Protein AF-A0A8H5CEM8-F1 (afdb_monomer_lite)

Radius of gyration: 21.43 Å; chains: 1; bounding box: 75×32×57 Å

Secondary structure (DSSP, 8-state):
---------GGGS-HHHHHHHHHHHHHTT-GGGGGS-HHHHHHHHHHHTSEEEE-SHHHHHHHHHHHH-TT-SS-HHHHHHH--EEEE-S-GGGHHHHHHHHHH-TT--EEEE-----TTS-GGG-------TTTT---SEEEE-GGGG-TT------S-STT----GGGGG--EEEE-

Sequence (179 aa):
METDCNTFRFQDFPSDLTRSIFEASAEDLNWGCALVSKMVKSWVEPILYRQIILDKPTTVSLLHRTIVSSVSSKPPHFFASHVKSLGVFFSNDSWEELMEILATCSGISRLEFTMYLDEDLNRDDLRVGRHRAWEHLRPTSLHIPGTLFLPTHRHFHFLPWEGKTLNPIFTRITHFEID

Organism: NCBI:txid980116

Structure (mmCIF, N/CA/C/O backbone):
data_AF-A0A8H5CEM8-F1
#
_entry.id   AF-A0A8H5CEM8-F1
#
loop_
_atom_site.group_PDB
_atom_site.id
_atom_site.type_symbol
_atom_site.label_atom_id
_atom_site.label_alt_id
_atom_site.label_comp_id
_atom_site.label_asym_id
_atom_site.label_entity_id
_atom_site.label_seq_id
_atom_site.pdbx_PDB_ins_code
_atom_site.Cartn_x
_atom_site.Cartn_y
_atom_site.Cartn_z
_atom_site.occupancy
_atom_site.B_iso_or_equiv
_atom_site.auth_seq_id
_atom_site.auth_comp_id
_atom_site.auth_asym_id
_atom_site.auth_atom_id
_atom_site.pdbx_PDB_model_num
ATOM 1 N N . MET A 1 1 ? -48.373 11.498 23.562 1.00 50.75 1 MET A N 1
ATOM 2 C CA . MET A 1 1 ? -47.601 10.280 23.244 1.00 50.75 1 MET A CA 1
ATOM 3 C C . MET A 1 1 ? -46.274 10.750 22.686 1.00 50.75 1 MET A C 1
ATOM 5 O O . MET A 1 1 ? -46.210 11.082 21.512 1.00 50.75 1 MET A O 1
ATOM 9 N N . GLU A 1 2 ? -45.270 10.903 23.547 1.00 52.06 2 GLU A N 1
ATOM 10 C CA . GLU A 1 2 ? -43.888 11.139 23.119 1.00 52.06 2 GLU A CA 1
ATOM 11 C C . GLU A 1 2 ? -43.302 9.794 22.695 1.00 52.06 2 GLU A C 1
ATOM 13 O O . GLU A 1 2 ? -43.247 8.850 23.480 1.00 52.06 2 GLU A O 1
ATOM 18 N N . THR A 1 3 ? -42.949 9.672 21.421 1.00 61.44 3 THR A N 1
ATOM 19 C CA . THR A 1 3 ? -42.122 8.574 20.928 1.00 61.44 3 THR A CA 1
ATOM 20 C C . THR A 1 3 ? -40.683 8.872 21.321 1.00 61.44 3 THR A C 1
ATOM 22 O O . THR A 1 3 ? -40.058 9.736 20.704 1.00 61.44 3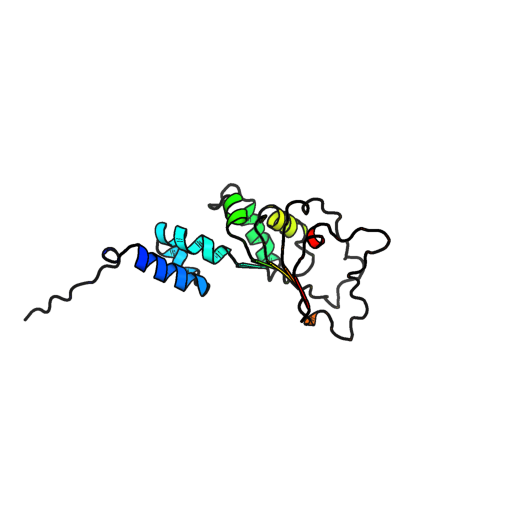 THR A O 1
ATOM 25 N N . ASP A 1 4 ? -40.172 8.169 22.333 1.00 58.69 4 ASP A N 1
ATOM 26 C CA . ASP A 1 4 ? -38.741 8.107 22.632 1.00 58.69 4 ASP A CA 1
ATOM 27 C C . ASP A 1 4 ? -38.017 7.555 21.399 1.00 58.69 4 ASP A C 1
ATOM 29 O O . ASP A 1 4 ? -37.988 6.352 21.129 1.00 58.69 4 ASP A O 1
ATOM 33 N N . CYS A 1 5 ? -37.476 8.465 20.593 1.00 63.28 5 CYS A N 1
ATOM 34 C CA . CYS A 1 5 ? -36.606 8.125 19.484 1.00 63.28 5 CYS A CA 1
ATOM 35 C C . CYS A 1 5 ? -35.277 7.701 20.104 1.00 63.28 5 CYS A C 1
ATOM 37 O O . CYS A 1 5 ? -34.447 8.537 20.456 1.00 63.28 5 CYS A O 1
ATOM 39 N N . ASN A 1 6 ? -35.132 6.399 20.339 1.00 64.56 6 ASN A N 1
ATOM 40 C CA . ASN A 1 6 ? -33.960 5.827 20.977 1.00 64.56 6 ASN A CA 1
ATOM 41 C C . ASN A 1 6 ? -32.747 6.064 20.062 1.00 64.56 6 ASN A C 1
ATOM 43 O O . ASN A 1 6 ? -32.567 5.380 19.052 1.00 64.56 6 ASN A O 1
ATOM 47 N N . THR A 1 7 ? -31.965 7.103 20.358 1.00 76.38 7 THR A N 1
ATOM 48 C CA . THR A 1 7 ? -30.834 7.522 19.531 1.00 76.38 7 THR A CA 1
ATOM 49 C C . THR A 1 7 ? -29.729 6.483 19.649 1.00 76.38 7 THR A C 1
ATOM 51 O O . THR A 1 7 ? -28.943 6.506 20.594 1.00 76.38 7 THR A O 1
ATOM 54 N N . PHE A 1 8 ? -29.675 5.561 18.692 1.00 72.69 8 PHE A N 1
ATOM 55 C CA . PHE A 1 8 ? -28.631 4.545 18.622 1.00 72.69 8 PHE A CA 1
ATOM 56 C C . PHE A 1 8 ? -27.268 5.237 18.491 1.00 72.69 8 PHE A C 1
ATOM 58 O O . PHE A 1 8 ? -27.012 5.925 17.496 1.00 72.69 8 PHE A O 1
ATOM 65 N N . ARG A 1 9 ? -26.395 5.111 19.499 1.00 80.62 9 ARG A N 1
ATOM 66 C CA . ARG A 1 9 ? -25.049 5.686 19.432 1.00 80.62 9 ARG A CA 1
ATOM 67 C C . ARG A 1 9 ? -24.103 4.653 18.856 1.00 80.62 9 ARG A C 1
ATOM 69 O O . ARG A 1 9 ? -24.102 3.493 19.243 1.00 80.62 9 ARG A O 1
ATOM 76 N N . PHE A 1 10 ? -23.215 5.104 17.979 1.00 75.38 10 PHE A N 1
ATOM 77 C CA . PHE A 1 10 ? -22.170 4.250 17.413 1.00 75.38 10 PHE A CA 1
ATOM 78 C C . PHE A 1 10 ? -21.249 3.633 18.485 1.00 75.38 10 PHE A C 1
ATOM 80 O O . PHE A 1 10 ? -20.668 2.578 18.272 1.00 75.38 10 PHE A O 1
ATOM 87 N N . GLN A 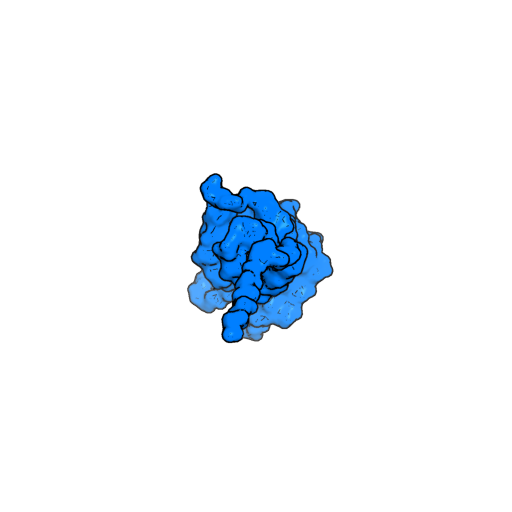1 11 ? -21.139 4.278 19.651 1.00 79.94 11 GLN A N 1
ATOM 88 C CA . GLN A 1 11 ? -20.365 3.788 20.798 1.00 79.94 11 GLN A CA 1
ATOM 89 C C . GLN A 1 11 ? -20.964 2.533 21.445 1.00 79.94 11 GLN A C 1
ATOM 91 O O . GLN A 1 11 ? -20.236 1.804 22.111 1.00 79.94 11 GLN A O 1
ATOM 96 N N . ASP A 1 12 ? -22.254 2.272 21.228 1.00 86.06 12 ASP A N 1
ATOM 97 C CA . ASP A 1 12 ? -22.947 1.100 21.769 1.00 86.06 12 ASP A CA 1
ATOM 98 C C . ASP A 1 12 ? -22.756 -0.136 20.871 1.00 86.06 12 ASP A C 1
ATOM 100 O O . ASP A 1 12 ? -23.217 -1.233 21.191 1.00 86.06 12 ASP A O 1
ATOM 104 N N . PHE A 1 13 ? -22.082 0.028 19.727 1.00 86.19 13 PHE A N 1
ATOM 105 C CA . PHE A 1 13 ? -21.835 -1.054 18.790 1.00 86.19 13 PHE A CA 1
ATOM 106 C C . PHE A 1 13 ? -20.646 -1.910 19.253 1.00 86.19 13 PHE A C 1
ATOM 108 O O . PHE A 1 13 ? -19.597 -1.362 19.606 1.00 86.19 13 PHE A O 1
ATOM 115 N N . PRO A 1 14 ? -20.752 -3.252 19.224 1.00 93.06 14 PRO A N 1
ATOM 116 C CA . PRO A 1 14 ? -19.627 -4.123 19.542 1.00 93.06 14 PRO A CA 1
ATOM 117 C C . PRO A 1 14 ? -18.391 -3.773 18.704 1.00 93.06 14 PRO A C 1
ATOM 119 O O . PRO A 1 14 ? -18.486 -3.551 17.489 1.00 93.06 14 PRO A O 1
ATOM 122 N N . SER A 1 15 ? -17.220 -3.737 19.345 1.00 91.56 15 SER A N 1
ATOM 123 C CA . SER A 1 15 ? -15.959 -3.360 18.692 1.00 91.56 15 SER A CA 1
ATOM 124 C C . SER A 1 15 ? -15.639 -4.246 17.493 1.00 91.56 15 SER A C 1
ATOM 126 O O . SER A 1 15 ? -15.152 -3.747 16.484 1.00 91.56 15 SER A O 1
ATOM 128 N N . ASP A 1 16 ? -15.968 -5.535 17.573 1.00 94.00 16 ASP A N 1
ATOM 129 C CA . ASP A 1 16 ? -15.661 -6.516 16.531 1.00 94.00 16 ASP A CA 1
ATOM 130 C C . ASP A 1 16 ? -16.503 -6.294 15.272 1.00 94.00 16 ASP A C 1
ATOM 132 O O . ASP A 1 16 ? -15.991 -6.363 14.153 1.00 94.00 16 ASP A O 1
ATOM 136 N N . LEU A 1 17 ? -17.783 -5.952 15.445 1.00 94.69 17 LEU A N 1
ATOM 137 C CA . LEU A 1 17 ? -18.662 -5.621 14.325 1.00 94.69 17 LEU A CA 1
ATOM 138 C C . LEU A 1 17 ? -18.270 -4.273 13.715 1.00 94.69 17 LEU A C 1
ATOM 140 O O . LEU A 1 17 ? -18.184 -4.155 12.496 1.00 94.69 17 LEU A O 1
ATOM 144 N N . THR A 1 18 ? -17.962 -3.281 14.557 1.00 93.81 18 THR A N 1
ATOM 145 C CA . THR A 1 18 ? -17.448 -1.977 14.109 1.00 93.81 18 THR A CA 1
ATOM 146 C C . THR A 1 18 ? -16.196 -2.155 13.254 1.00 93.81 18 THR A C 1
ATOM 148 O O . THR A 1 18 ? -16.101 -1.611 12.155 1.00 93.81 18 THR A O 1
ATOM 151 N N . ARG A 1 19 ? -15.242 -2.946 13.753 1.00 95.19 19 ARG A N 1
ATOM 152 C CA . ARG A 1 19 ? -13.998 -3.267 13.062 1.00 95.19 19 ARG A CA 1
ATOM 153 C C . ARG A 1 19 ? -14.264 -3.954 11.729 1.00 95.19 19 ARG A C 1
ATOM 155 O O . ARG A 1 19 ? -13.762 -3.477 10.720 1.00 95.19 19 ARG A O 1
ATOM 162 N N . SER A 1 20 ? -15.100 -4.991 11.717 1.00 95.88 20 SER A N 1
ATOM 163 C CA . SER A 1 20 ? -15.431 -5.747 10.502 1.00 95.88 20 SER A CA 1
ATOM 164 C C . SER A 1 20 ? -16.033 -4.856 9.409 1.00 95.88 20 SER A C 1
ATOM 166 O O . SER A 1 20 ? -15.669 -4.981 8.245 1.00 95.88 20 SER A O 1
ATOM 168 N N . ILE A 1 21 ? -16.907 -3.908 9.774 1.00 94.00 21 ILE A N 1
ATOM 169 C CA . ILE A 1 21 ? -17.504 -2.951 8.825 1.00 94.00 21 ILE A CA 1
ATOM 170 C C . ILE A 1 21 ? -16.434 -2.040 8.210 1.00 94.00 21 ILE A C 1
ATOM 172 O O . ILE A 1 21 ? -16.433 -1.815 6.998 1.00 94.00 21 ILE A O 1
ATOM 176 N N . PHE A 1 22 ? -15.526 -1.502 9.029 1.00 95.94 22 PHE A N 1
ATOM 177 C CA . PHE A 1 22 ? -14.471 -0.617 8.536 1.00 95.94 22 PHE A CA 1
ATOM 178 C C . PHE A 1 22 ? -13.403 -1.354 7.732 1.00 95.94 22 PHE A C 1
ATOM 180 O O . PHE A 1 22 ? -12.924 -0.799 6.749 1.00 95.94 22 PHE A O 1
ATOM 187 N N . GLU A 1 23 ? -13.041 -2.576 8.125 1.00 95.31 23 GLU A N 1
ATOM 188 C CA . GLU A 1 23 ? -12.113 -3.411 7.362 1.00 95.31 23 GLU A CA 1
ATOM 189 C C . GLU A 1 23 ? -12.706 -3.748 5.987 1.00 95.31 23 GLU A C 1
ATOM 191 O O . GLU A 1 23 ? -12.049 -3.483 4.985 1.00 95.31 23 GLU A O 1
ATOM 196 N N . ALA A 1 24 ? -13.974 -4.175 5.921 1.00 93.69 24 ALA A N 1
ATOM 197 C CA . ALA A 1 24 ? -14.670 -4.409 4.652 1.00 93.69 24 ALA A CA 1
ATOM 198 C C . ALA A 1 24 ? -14.748 -3.137 3.786 1.00 93.69 24 ALA A C 1
ATOM 200 O O . ALA A 1 24 ? -14.453 -3.169 2.598 1.00 93.69 24 ALA A O 1
ATOM 201 N N . SER A 1 25 ? -15.057 -1.984 4.389 1.00 93.25 25 SER A N 1
ATOM 202 C CA . SER A 1 25 ? -15.078 -0.701 3.665 1.00 93.25 25 SER A CA 1
ATOM 203 C C . SER A 1 25 ? -13.696 -0.301 3.125 1.00 93.25 25 SER A C 1
ATOM 205 O O . SER A 1 25 ? -13.594 0.372 2.101 1.00 93.25 25 SER A O 1
ATOM 207 N N . ALA A 1 26 ? -12.622 -0.672 3.825 1.00 92.50 26 ALA A N 1
ATOM 208 C CA . ALA A 1 26 ? -11.253 -0.385 3.412 1.00 92.50 26 ALA A CA 1
ATOM 209 C C . ALA A 1 26 ? -10.766 -1.305 2.282 1.00 92.50 26 ALA A C 1
ATOM 211 O O . ALA A 1 26 ? -9.901 -0.885 1.514 1.00 92.50 26 ALA A O 1
ATOM 212 N N . GLU A 1 27 ? -11.315 -2.519 2.154 1.00 89.31 27 GLU A N 1
ATOM 213 C CA . GLU A 1 27 ? -11.047 -3.413 1.015 1.00 89.31 27 GLU A CA 1
ATOM 214 C C . GLU A 1 27 ? -11.533 -2.806 -0.309 1.00 89.31 27 GLU A C 1
ATOM 216 O O . GLU A 1 27 ? -10.838 -2.919 -1.317 1.00 89.31 27 GLU A O 1
ATOM 221 N N . ASP A 1 28 ? -12.625 -2.036 -0.277 1.00 87.38 28 ASP A N 1
ATOM 222 C CA . ASP A 1 28 ? -13.112 -1.223 -1.404 1.00 87.38 28 ASP A CA 1
ATOM 223 C C . ASP A 1 28 ? -12.300 0.079 -1.615 1.00 87.38 28 ASP A C 1
ATOM 225 O O . ASP A 1 28 ? -12.743 1.012 -2.287 1.00 87.38 28 ASP A O 1
ATOM 229 N N . LEU A 1 29 ? -11.100 0.170 -1.024 1.00 78.56 29 LEU A N 1
ATOM 230 C CA . LEU A 1 29 ? -10.170 1.304 -1.110 1.00 78.56 29 LEU A CA 1
ATOM 231 C C . LEU A 1 29 ? -10.751 2.637 -0.604 1.00 78.56 29 LEU A C 1
ATOM 233 O O . LEU A 1 29 ? -10.333 3.719 -1.029 1.00 78.56 29 LEU A O 1
ATOM 237 N N . ASN A 1 30 ? -11.690 2.595 0.346 1.00 84.81 30 ASN A N 1
ATOM 238 C CA . ASN A 1 30 ? -12.234 3.805 0.955 1.00 84.81 30 ASN A CA 1
ATOM 239 C C . ASN A 1 30 ? -11.293 4.379 2.031 1.00 84.81 30 ASN A C 1
ATOM 241 O O . ASN A 1 30 ? -11.409 4.108 3.229 1.00 84.81 30 ASN A O 1
ATOM 245 N N . TRP A 1 31 ? -10.382 5.256 1.606 1.00 87.19 31 TRP A N 1
ATOM 246 C CA . TRP A 1 31 ? -9.441 5.963 2.486 1.00 87.19 31 TRP A CA 1
ATOM 247 C C . TRP A 1 31 ? -10.123 6.814 3.569 1.00 87.19 31 TRP A C 1
ATOM 249 O O . TRP A 1 31 ? -9.516 7.092 4.607 1.00 87.19 31 TRP A O 1
ATOM 259 N N . GLY A 1 32 ? -11.383 7.217 3.360 1.00 91.81 32 GLY A N 1
ATOM 260 C CA . GLY A 1 32 ? -12.140 8.047 4.299 1.00 91.81 32 GLY A CA 1
ATOM 261 C C . GLY A 1 32 ? -12.326 7.388 5.667 1.00 91.81 32 GLY A C 1
ATOM 262 O O . GLY A 1 32 ? -12.340 8.081 6.686 1.00 91.81 32 GLY A O 1
ATOM 263 N N . CYS A 1 33 ? -12.365 6.053 5.721 1.00 91.25 33 CYS A N 1
ATOM 264 C CA . CYS A 1 33 ? -12.479 5.298 6.968 1.00 91.25 33 CYS A CA 1
ATOM 265 C C . CYS A 1 33 ? -11.324 5.598 7.941 1.00 91.25 33 CYS A C 1
ATOM 267 O O . CYS A 1 33 ? -11.537 5.678 9.151 1.00 91.25 33 CYS A O 1
ATOM 269 N N . ALA A 1 34 ? -10.116 5.863 7.432 1.00 93.00 34 ALA A N 1
ATOM 270 C CA . ALA A 1 34 ? -8.946 6.168 8.259 1.00 93.00 34 ALA A CA 1
ATOM 271 C C . ALA A 1 34 ? -9.040 7.521 8.992 1.00 93.00 34 ALA A C 1
ATOM 273 O O . ALA A 1 34 ? -8.257 7.784 9.907 1.00 93.00 34 ALA A O 1
ATOM 274 N N . LEU A 1 35 ? -9.984 8.385 8.602 1.00 95.00 35 LEU A N 1
ATOM 275 C CA . LEU A 1 35 ? -10.176 9.717 9.182 1.00 95.00 35 LEU A CA 1
ATOM 276 C C . LEU A 1 35 ? -11.195 9.737 10.330 1.00 95.00 35 LEU A C 1
ATOM 278 O O . LEU A 1 35 ? -11.273 10.731 11.047 1.00 95.00 35 LEU A O 1
ATOM 282 N N . VAL A 1 36 ? -11.950 8.651 10.536 1.00 93.50 36 VAL A N 1
ATOM 283 C CA . VAL A 1 36 ? -13.044 8.597 11.522 1.00 93.50 36 VAL A CA 1
ATOM 284 C C . VAL A 1 36 ? -12.526 8.685 12.959 1.00 93.50 36 VAL A C 1
ATOM 286 O O . VAL A 1 36 ? -13.037 9.452 13.770 1.00 93.50 36 VAL A O 1
ATOM 289 N N . SER A 1 37 ? -11.515 7.884 13.304 1.00 94.06 37 SER A N 1
ATOM 290 C CA . SER A 1 37 ? -10.879 7.899 14.627 1.00 94.06 37 SER A CA 1
ATOM 291 C C . SER A 1 37 ? -9.501 7.236 14.587 1.00 94.06 37 SER A C 1
ATOM 293 O O . SER A 1 37 ? -9.199 6.471 13.673 1.00 94.06 37 SER A O 1
ATOM 295 N N . LYS A 1 38 ? -8.668 7.461 15.615 1.00 9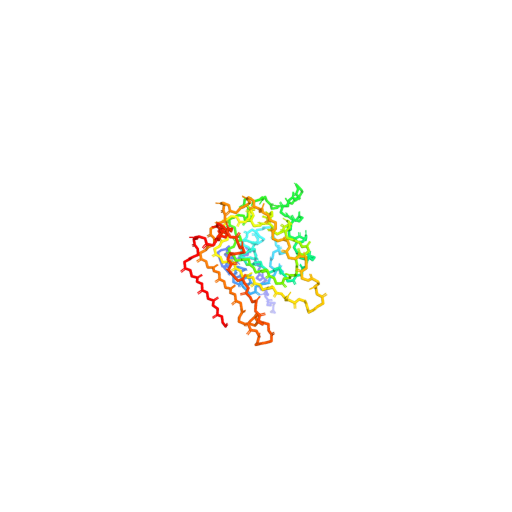3.69 38 LYS A N 1
ATOM 296 C CA . LYS A 1 38 ? -7.353 6.797 15.741 1.00 93.69 38 LYS A CA 1
ATOM 297 C C . LYS A 1 38 ? -7.464 5.269 15.822 1.00 93.69 38 LYS A C 1
ATOM 299 O O . LYS A 1 38 ? -6.596 4.571 15.310 1.00 93.69 38 LYS A O 1
ATOM 304 N N . MET A 1 39 ? -8.525 4.766 16.454 1.00 94.19 39 MET A N 1
ATOM 305 C CA . MET A 1 39 ? -8.770 3.330 16.583 1.00 94.19 39 MET A CA 1
ATOM 306 C C . MET A 1 39 ? -9.111 2.719 15.223 1.00 94.19 39 MET A C 1
ATOM 308 O O . MET A 1 39 ? -8.443 1.784 14.794 1.00 94.19 39 MET A O 1
ATOM 312 N N . VAL A 1 40 ? -10.063 3.317 14.500 1.00 94.88 40 VAL A N 1
ATOM 313 C CA . VAL A 1 40 ? -10.439 2.868 13.149 1.00 94.88 40 VAL A CA 1
ATOM 314 C C . VAL A 1 40 ? -9.245 2.943 12.205 1.00 94.88 40 VAL A C 1
ATOM 316 O O . VAL A 1 40 ? -8.967 1.982 11.497 1.00 94.88 40 VAL A O 1
ATOM 319 N N . LYS A 1 41 ? -8.475 4.037 12.265 1.00 95.06 41 LYS A N 1
ATOM 320 C CA . LYS A 1 41 ? -7.229 4.202 11.512 1.00 95.06 41 LYS A CA 1
ATOM 321 C C . LYS A 1 41 ? -6.278 3.014 11.702 1.00 95.06 41 LYS A C 1
ATOM 323 O O . LYS A 1 41 ? -5.760 2.501 10.719 1.00 95.06 41 LYS A O 1
ATOM 328 N N . SER A 1 42 ? -6.099 2.541 12.937 1.00 94.75 42 SER A N 1
ATOM 329 C CA . SER A 1 42 ? -5.219 1.400 13.233 1.00 94.75 42 SER A CA 1
ATOM 330 C C . SER A 1 42 ? -5.699 0.069 12.639 1.00 94.75 42 SER A C 1
ATOM 332 O O . SER A 1 42 ? -4.877 -0.809 12.392 1.00 94.75 42 SER A O 1
ATOM 334 N N . TRP A 1 43 ? -7.003 -0.073 12.383 1.00 95.50 43 TRP A N 1
ATOM 335 C CA . TRP A 1 43 ? -7.584 -1.258 11.748 1.00 95.50 43 TRP A CA 1
ATOM 336 C C . TRP A 1 43 ? -7.462 -1.205 10.225 1.00 95.50 43 TRP A C 1
ATOM 338 O O . TRP A 1 43 ? -7.084 -2.192 9.602 1.00 95.50 43 TRP A O 1
ATOM 348 N N . VAL A 1 44 ? -7.739 -0.043 9.625 1.00 96.75 44 VAL A N 1
ATOM 349 C CA . VAL A 1 44 ? -7.838 0.084 8.163 1.00 96.75 44 VAL A CA 1
ATOM 350 C C . VAL A 1 44 ? -6.512 0.384 7.472 1.00 96.75 44 VAL A C 1
ATOM 352 O O . VAL A 1 44 ? -6.331 -0.017 6.329 1.00 96.75 44 VAL A O 1
ATOM 355 N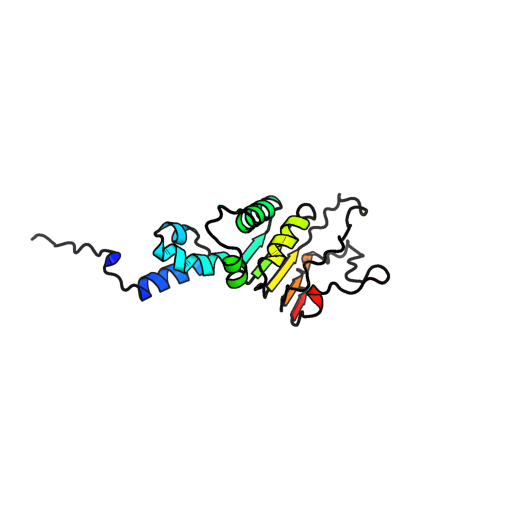 N . GLU A 1 45 ? -5.558 1.060 8.122 1.00 94.75 45 GLU A N 1
ATOM 356 C CA . GLU A 1 45 ? -4.268 1.379 7.489 1.00 94.75 45 GLU A CA 1
ATOM 357 C C . GLU A 1 45 ? -3.513 0.140 6.971 1.00 94.75 45 GLU A C 1
ATOM 359 O O . GLU A 1 45 ? -3.04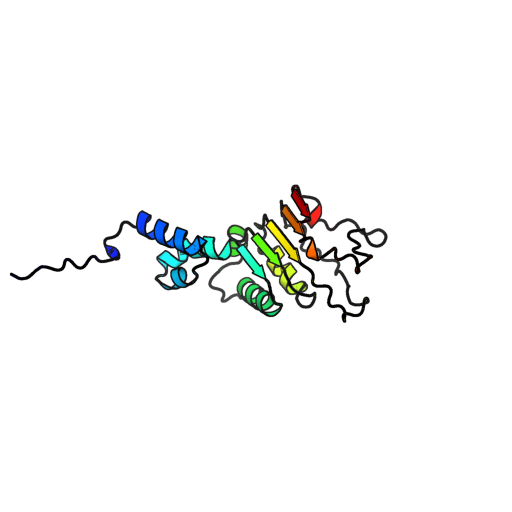5 0.188 5.834 1.00 94.75 45 GLU A O 1
ATOM 364 N N . PRO A 1 46 ? -3.417 -0.980 7.713 1.00 95.75 46 PRO A N 1
ATOM 365 C CA . PRO A 1 46 ? -2.872 -2.234 7.190 1.00 95.75 46 PRO A CA 1
ATOM 366 C C . PRO A 1 46 ? -3.479 -2.693 5.856 1.00 95.75 46 PRO A C 1
ATOM 368 O O . PRO A 1 46 ? -2.760 -3.212 5.005 1.00 95.75 46 PRO A O 1
ATOM 371 N N . ILE A 1 47 ? -4.789 -2.497 5.677 1.00 95.31 47 ILE A N 1
ATOM 372 C CA . ILE A 1 47 ? -5.542 -2.912 4.486 1.00 95.31 47 ILE A CA 1
ATOM 373 C C . ILE A 1 47 ? -5.291 -1.926 3.347 1.00 95.31 47 ILE A C 1
ATOM 375 O O . ILE A 1 47 ? -4.926 -2.332 2.248 1.00 95.31 47 ILE A O 1
ATOM 379 N N . LEU A 1 48 ? -5.387 -0.628 3.633 1.00 93.62 48 LEU A N 1
ATOM 380 C CA . LEU A 1 48 ? -5.189 0.438 2.651 1.00 93.62 48 LEU A CA 1
ATOM 381 C C . LEU A 1 48 ? -3.767 0.452 2.065 1.00 93.62 48 LEU A C 1
ATOM 383 O O . LEU A 1 48 ? -3.584 0.737 0.888 1.00 93.62 48 LEU A O 1
ATOM 387 N N . TYR A 1 49 ? -2.749 0.122 2.866 1.00 94.94 49 TYR A N 1
ATOM 388 C CA . TYR A 1 49 ? -1.358 0.034 2.401 1.00 94.94 49 TYR A CA 1
ATOM 389 C C . TYR A 1 49 ? -0.995 -1.335 1.809 1.00 94.94 49 TYR A C 1
ATOM 391 O O . TYR A 1 49 ? 0.140 -1.522 1.367 1.00 94.94 49 TYR A O 1
ATOM 399 N N . ARG A 1 50 ? -1.923 -2.301 1.785 1.00 94.62 50 ARG A N 1
ATOM 400 C CA . ARG A 1 50 ? -1.652 -3.658 1.293 1.00 94.62 50 ARG A CA 1
ATOM 401 C C . ARG A 1 50 ? -1.260 -3.676 -0.179 1.00 94.62 50 ARG A C 1
ATOM 403 O O . ARG A 1 50 ? -0.378 -4.449 -0.563 1.00 94.62 50 ARG A O 1
ATOM 410 N N . GLN A 1 51 ? -1.906 -2.828 -0.972 1.00 91.75 51 GLN A N 1
ATOM 411 C CA . GLN A 1 51 ? -1.653 -2.657 -2.392 1.00 91.75 51 GLN A CA 1
ATOM 412 C C . GLN A 1 51 ? -1.360 -1.190 -2.684 1.00 91.75 51 GLN A C 1
ATOM 414 O O . GLN A 1 51 ? -2.163 -0.313 -2.383 1.00 91.75 51 GLN A O 1
ATOM 419 N N . ILE A 1 52 ? -0.201 -0.935 -3.279 1.00 92.94 52 ILE A N 1
ATOM 420 C CA . ILE A 1 52 ? 0.226 0.399 -3.685 1.00 92.94 52 ILE A CA 1
ATOM 421 C C . ILE A 1 52 ? 0.399 0.399 -5.196 1.00 92.94 52 ILE A C 1
ATOM 423 O O . ILE A 1 52 ? 1.076 -0.466 -5.747 1.00 92.94 52 ILE A O 1
ATOM 427 N N . ILE A 1 53 ? -0.194 1.390 -5.854 1.00 90.31 53 ILE A N 1
ATOM 428 C CA . ILE A 1 53 ? -0.032 1.634 -7.284 1.00 90.31 53 ILE A CA 1
ATOM 429 C C . ILE A 1 53 ? 0.714 2.957 -7.439 1.00 90.31 53 ILE A C 1
ATOM 431 O O . ILE A 1 53 ? 0.266 3.992 -6.947 1.00 90.31 53 ILE A O 1
ATOM 435 N N . LEU A 1 54 ? 1.866 2.898 -8.095 1.00 91.06 54 LEU A N 1
ATOM 436 C CA . LEU A 1 54 ? 2.685 4.037 -8.475 1.00 91.06 54 LEU A CA 1
ATOM 437 C C . LEU A 1 54 ? 2.459 4.279 -9.965 1.00 91.06 54 LEU A C 1
ATOM 439 O O . LEU A 1 54 ? 3.058 3.609 -10.802 1.00 91.06 54 LEU A O 1
ATOM 443 N N . ASP A 1 55 ? 1.547 5.189 -10.293 1.00 86.19 55 ASP A N 1
ATOM 444 C CA . ASP A 1 55 ? 1.137 5.499 -11.669 1.00 86.19 55 ASP A CA 1
ATOM 445 C C . ASP A 1 55 ? 1.862 6.719 -12.254 1.00 86.19 55 ASP A C 1
ATOM 447 O O . ASP A 1 55 ? 1.851 6.939 -13.463 1.00 86.19 55 ASP A O 1
ATOM 451 N N . LYS A 1 56 ? 2.487 7.535 -11.399 1.00 86.81 56 LYS A N 1
ATOM 452 C CA . LYS A 1 56 ? 3.155 8.790 -11.776 1.00 86.81 56 LYS A CA 1
ATOM 453 C C . LYS A 1 56 ? 4.460 8.965 -11.004 1.00 86.81 56 LYS A C 1
ATOM 455 O O . LYS A 1 56 ? 4.480 8.637 -9.813 1.00 86.81 56 LYS A O 1
ATOM 460 N N . PRO A 1 57 ? 5.484 9.625 -11.576 1.00 86.44 57 PRO A N 1
ATOM 461 C CA . PRO A 1 57 ? 6.711 9.963 -10.845 1.00 86.44 57 PRO A CA 1
ATOM 462 C C . PRO A 1 57 ? 6.424 10.709 -9.531 1.00 86.44 57 PRO A C 1
ATOM 464 O O . PRO A 1 57 ? 6.967 10.391 -8.478 1.00 86.44 57 PRO A O 1
ATOM 467 N N . THR A 1 58 ? 5.436 11.612 -9.535 1.00 90.19 58 THR A N 1
ATOM 468 C CA . THR A 1 58 ? 5.016 12.336 -8.325 1.00 90.19 58 THR A CA 1
ATOM 469 C C . THR A 1 58 ? 4.532 11.415 -7.204 1.00 90.19 58 THR A C 1
ATOM 471 O O . THR A 1 58 ? 4.763 11.708 -6.034 1.00 90.19 58 THR A O 1
ATOM 474 N N . THR A 1 59 ? 3.855 10.304 -7.523 1.00 91.56 59 THR A N 1
ATOM 475 C CA . THR A 1 59 ? 3.390 9.346 -6.500 1.00 91.56 59 THR A CA 1
ATOM 476 C C . THR A 1 59 ? 4.546 8.584 -5.864 1.00 91.56 59 THR A C 1
ATOM 478 O O . THR A 1 59 ? 4.507 8.307 -4.665 1.00 91.56 59 THR A O 1
ATOM 481 N N . VAL A 1 60 ? 5.606 8.333 -6.631 1.00 92.19 60 VAL A N 1
ATOM 482 C CA . VAL A 1 60 ? 6.832 7.678 -6.166 1.00 92.19 60 VAL A CA 1
ATOM 483 C C . VAL A 1 60 ? 7.544 8.583 -5.186 1.00 92.19 60 VAL A C 1
ATOM 485 O O . VAL A 1 60 ? 7.756 8.177 -4.048 1.00 92.19 60 VAL A O 1
ATOM 488 N N . SER A 1 61 ? 7.809 9.835 -5.566 1.00 92.19 61 SER A N 1
ATOM 489 C CA . SER A 1 61 ? 8.462 10.797 -4.676 1.00 92.19 61 SER A CA 1
ATOM 490 C C . SER A 1 61 ? 7.633 11.059 -3.410 1.00 92.19 61 SER A C 1
ATOM 492 O O . SER A 1 61 ? 8.188 11.201 -2.321 1.00 92.19 61 SER A O 1
ATOM 494 N N . LEU A 1 62 ? 6.294 11.075 -3.496 1.00 92.62 62 LEU A N 1
ATOM 495 C CA . LEU A 1 62 ? 5.423 11.214 -2.319 1.00 92.62 62 LEU A CA 1
ATOM 496 C C . LEU A 1 62 ? 5.504 10.004 -1.378 1.00 92.62 62 LEU A C 1
ATOM 498 O O . LEU A 1 62 ? 5.588 10.181 -0.156 1.00 92.62 62 LEU A O 1
ATOM 502 N N . LEU A 1 63 ? 5.480 8.784 -1.920 1.00 93.50 63 LEU A N 1
ATOM 503 C CA . LEU A 1 63 ? 5.619 7.570 -1.121 1.00 93.50 63 LEU A CA 1
ATOM 504 C C . LEU A 1 63 ? 7.018 7.472 -0.514 1.00 93.50 63 LEU A C 1
ATOM 506 O O . LEU A 1 63 ? 7.142 7.252 0.688 1.00 93.50 63 LEU A O 1
ATOM 510 N N . HIS A 1 64 ? 8.052 7.698 -1.320 1.00 94.50 64 HIS A N 1
ATOM 511 C CA . HIS A 1 64 ? 9.448 7.731 -0.898 1.00 94.50 64 HIS A CA 1
ATOM 512 C C . HIS A 1 64 ? 9.651 8.712 0.256 1.00 94.50 64 HIS A C 1
ATOM 514 O O . HIS A 1 64 ? 10.101 8.313 1.330 1.00 94.50 64 HIS A O 1
ATOM 520 N N . ARG A 1 65 ? 9.167 9.954 0.113 1.00 93.81 65 ARG A N 1
ATOM 521 C CA . ARG A 1 65 ? 9.177 10.943 1.199 1.00 93.81 65 ARG A CA 1
ATOM 522 C C . ARG A 1 65 ? 8.467 10.422 2.444 1.00 93.81 65 ARG A C 1
ATOM 524 O O . ARG A 1 65 ? 8.942 10.643 3.550 1.00 93.81 65 ARG A O 1
ATOM 531 N N . THR A 1 66 ? 7.333 9.744 2.290 1.00 92.75 66 THR A N 1
ATOM 532 C CA . THR A 1 66 ? 6.570 9.190 3.422 1.00 92.75 66 THR A CA 1
ATOM 533 C C . THR A 1 66 ? 7.319 8.062 4.138 1.00 92.75 66 THR A C 1
ATOM 535 O O . THR A 1 66 ? 7.176 7.918 5.353 1.00 92.75 66 THR A O 1
ATOM 538 N N . ILE A 1 67 ? 8.121 7.285 3.411 1.00 92.88 67 ILE A N 1
ATOM 539 C CA . ILE A 1 67 ? 8.927 6.184 3.948 1.00 92.88 67 ILE A CA 1
ATOM 540 C C . ILE A 1 67 ? 10.198 6.701 4.635 1.00 92.88 67 ILE A C 1
ATOM 542 O O . ILE A 1 67 ? 10.517 6.264 5.739 1.00 92.88 67 ILE A O 1
ATOM 546 N N . VAL A 1 68 ? 10.914 7.630 3.998 1.00 89.81 68 VAL A N 1
ATOM 547 C CA . VAL A 1 68 ? 12.225 8.117 4.461 1.00 89.81 68 VAL A CA 1
ATOM 548 C C . VAL A 1 68 ? 12.098 9.221 5.515 1.00 89.81 68 VAL A C 1
ATOM 550 O O . VAL A 1 68 ? 13.003 9.425 6.324 1.00 89.81 68 VAL A O 1
ATOM 553 N N . SER A 1 69 ? 10.978 9.948 5.546 1.00 90.06 69 SER A N 1
ATOM 554 C CA . SER A 1 69 ? 10.799 11.059 6.480 1.00 90.06 69 SER A CA 1
ATOM 555 C C . SER A 1 69 ? 10.819 10.599 7.940 1.00 90.06 69 SER A C 1
ATOM 557 O O . SER A 1 69 ? 9.969 9.829 8.385 1.00 90.06 69 SER A O 1
ATOM 559 N N . SER A 1 70 ? 11.732 11.176 8.724 1.00 82.31 70 SER A N 1
ATOM 560 C CA . SER A 1 70 ? 11.839 10.956 10.172 1.00 82.31 70 SER A CA 1
ATOM 561 C C . SER A 1 70 ? 10.629 11.457 10.967 1.00 82.31 70 SER A C 1
ATOM 563 O O . SER A 1 70 ? 10.428 11.035 12.102 1.00 82.31 70 SER A O 1
ATOM 565 N N . VAL A 1 71 ? 9.810 12.336 10.376 1.00 86.25 71 VAL A N 1
ATOM 566 C CA . VAL A 1 71 ? 8.555 12.826 10.971 1.00 86.25 71 VAL A CA 1
ATOM 567 C C . VAL A 1 71 ? 7.332 12.029 10.510 1.00 86.25 71 VAL A C 1
ATOM 569 O O . VAL A 1 71 ? 6.202 12.370 10.864 1.00 86.25 71 VAL A O 1
ATOM 572 N N . SER A 1 72 ? 7.527 10.973 9.715 1.00 86.56 72 SER A N 1
ATOM 573 C CA . SER A 1 72 ? 6.435 10.105 9.294 1.00 86.56 72 SER A CA 1
ATOM 574 C C . SER A 1 72 ? 5.794 9.427 10.500 1.00 86.56 72 SER A C 1
ATOM 576 O O . SER A 1 72 ? 6.462 8.838 11.347 1.00 86.56 72 SER A O 1
ATOM 578 N N . SER A 1 73 ? 4.462 9.449 10.549 1.00 87.19 73 SER A N 1
ATOM 579 C CA . SER A 1 73 ? 3.700 8.694 11.554 1.00 87.19 73 SER A CA 1
ATOM 580 C C . SER A 1 73 ? 3.867 7.173 11.429 1.00 87.19 73 SER A C 1
ATOM 582 O O . SER A 1 73 ? 3.440 6.444 12.321 1.00 87.19 73 SER A O 1
ATOM 584 N N . LYS A 1 74 ? 4.444 6.695 10.316 1.00 91.50 74 LYS A N 1
ATOM 585 C CA . LYS A 1 74 ? 4.597 5.276 10.001 1.00 91.50 74 LYS A CA 1
ATOM 586 C C . LYS A 1 74 ? 6.081 4.916 9.948 1.00 91.50 74 LYS A C 1
ATOM 588 O O . LYS A 1 74 ? 6.786 5.425 9.080 1.00 91.50 74 LYS A O 1
ATOM 593 N N . PRO A 1 75 ? 6.564 4.042 10.840 1.00 91.81 75 PRO A N 1
ATOM 594 C CA . PRO A 1 75 ? 7.951 3.603 10.811 1.00 91.81 75 PRO A CA 1
ATOM 595 C C . PRO A 1 75 ? 8.215 2.678 9.606 1.00 91.81 75 PRO A C 1
ATOM 597 O O . PRO A 1 75 ? 7.295 1.996 9.155 1.00 91.81 75 PRO A O 1
ATOM 600 N N . PRO A 1 76 ? 9.465 2.549 9.128 1.00 91.25 76 PRO A N 1
ATOM 601 C CA . PRO A 1 76 ? 9.815 1.677 7.997 1.00 91.25 76 PRO A CA 1
ATOM 602 C C . PRO A 1 76 ? 9.294 0.232 8.112 1.00 91.25 76 PRO A C 1
ATOM 604 O O . PRO A 1 76 ? 8.805 -0.341 7.139 1.00 91.25 76 PRO A O 1
ATOM 607 N N . HIS A 1 77 ? 9.304 -0.345 9.321 1.00 93.44 77 HIS A N 1
ATOM 608 C CA . HIS A 1 77 ? 8.806 -1.707 9.557 1.00 93.44 77 HIS A CA 1
ATOM 609 C C . HIS A 1 77 ? 7.298 -1.867 9.295 1.00 93.44 77 HIS A C 1
ATOM 611 O O . HIS A 1 77 ? 6.841 -2.978 9.015 1.00 93.44 77 HIS A O 1
ATOM 617 N N . PHE A 1 78 ? 6.521 -0.779 9.375 1.00 95.19 78 PHE A N 1
ATOM 618 C CA . PHE A 1 78 ? 5.106 -0.790 9.020 1.00 95.19 78 PHE A CA 1
ATOM 619 C C . PHE A 1 78 ? 4.946 -1.135 7.540 1.00 95.19 78 PHE A C 1
ATOM 621 O O . PHE A 1 78 ? 4.187 -2.043 7.208 1.00 95.19 78 PHE A O 1
ATOM 628 N N . PHE A 1 79 ? 5.700 -0.469 6.662 1.00 95.25 79 PHE A N 1
ATOM 629 C CA . PHE A 1 79 ? 5.647 -0.713 5.222 1.00 95.25 79 PHE A CA 1
ATOM 630 C C . PHE A 1 79 ? 6.152 -2.112 4.874 1.00 95.25 79 PHE A C 1
ATOM 632 O O . PHE A 1 79 ? 5.477 -2.836 4.147 1.00 95.25 79 PHE A O 1
ATOM 639 N N . ALA A 1 80 ? 7.261 -2.539 5.487 1.00 93.81 80 ALA A N 1
ATOM 640 C CA . ALA A 1 80 ? 7.786 -3.897 5.340 1.00 93.81 80 ALA A CA 1
ATOM 641 C C . ALA A 1 80 ? 6.739 -4.980 5.663 1.00 93.81 80 ALA A C 1
ATOM 643 O O . ALA A 1 80 ? 6.678 -6.014 5.001 1.00 93.81 80 ALA A O 1
ATOM 644 N N . SER A 1 81 ? 5.901 -4.746 6.676 1.00 95.62 81 SER A N 1
ATOM 645 C CA . SER A 1 81 ? 4.923 -5.732 7.146 1.00 95.62 81 SER A CA 1
ATOM 646 C C . SER A 1 81 ? 3.624 -5.712 6.344 1.00 95.62 81 SER A C 1
ATOM 648 O O . SER A 1 81 ? 3.049 -6.776 6.110 1.00 95.62 81 SER A O 1
ATOM 650 N N . HIS A 1 82 ? 3.170 -4.537 5.904 1.00 95.94 82 HIS A N 1
ATOM 651 C CA . HIS A 1 82 ? 1.827 -4.366 5.345 1.00 95.94 82 HIS A CA 1
ATOM 652 C C . HIS A 1 82 ? 1.793 -4.266 3.822 1.00 95.94 82 HIS A C 1
ATOM 654 O O . HIS A 1 82 ? 0.839 -4.758 3.233 1.00 95.94 82 HIS A O 1
ATOM 660 N N . VAL A 1 83 ? 2.826 -3.727 3.166 1.00 95.75 83 VAL A N 1
ATOM 661 C CA . VAL A 1 83 ? 2.856 -3.633 1.698 1.00 95.75 83 VAL A CA 1
ATOM 662 C C . VAL A 1 83 ? 3.118 -5.019 1.112 1.00 95.75 83 VAL A C 1
ATOM 664 O O . VAL A 1 83 ? 4.192 -5.588 1.306 1.00 95.75 83 VAL A O 1
ATOM 667 N N . LYS A 1 84 ? 2.121 -5.583 0.417 1.00 93.75 84 LYS A N 1
ATOM 668 C CA . LYS A 1 84 ? 2.184 -6.924 -0.195 1.00 93.75 84 LYS A CA 1
ATOM 669 C C . LYS A 1 84 ? 2.203 -6.883 -1.713 1.00 93.75 84 LYS A C 1
ATOM 671 O O . LYS A 1 84 ? 2.833 -7.744 -2.325 1.00 93.75 84 LYS A O 1
ATOM 676 N N . SER A 1 85 ? 1.535 -5.896 -2.296 1.00 91.25 85 SER A N 1
ATOM 677 C CA . SER A 1 85 ? 1.474 -5.691 -3.737 1.00 91.25 85 SER A CA 1
ATOM 678 C C . SER A 1 85 ? 1.968 -4.295 -4.084 1.00 91.25 85 SER A C 1
ATOM 680 O O . SER A 1 85 ? 1.479 -3.316 -3.518 1.00 91.25 85 SER A O 1
ATOM 682 N N . LEU A 1 86 ? 2.918 -4.204 -5.009 1.00 92.25 86 LEU A N 1
ATOM 683 C CA . LEU A 1 86 ? 3.392 -2.937 -5.554 1.00 92.25 86 LEU A CA 1
ATOM 684 C C . LEU A 1 86 ? 3.269 -2.971 -7.077 1.00 92.25 86 LEU A C 1
ATOM 686 O O . LEU A 1 86 ? 3.853 -3.841 -7.716 1.00 92.25 86 LEU A O 1
ATOM 690 N N . GLY A 1 87 ? 2.515 -2.034 -7.640 1.00 89.38 87 GLY A N 1
ATOM 691 C CA . GLY A 1 87 ? 2.429 -1.815 -9.080 1.00 89.38 87 GLY A CA 1
ATOM 692 C C . GLY A 1 87 ? 3.161 -0.539 -9.478 1.00 89.38 87 GLY A C 1
ATOM 693 O O . GLY A 1 87 ? 3.028 0.479 -8.803 1.00 89.38 87 GLY A O 1
ATOM 694 N N . VAL A 1 88 ? 3.942 -0.594 -10.551 1.00 87.31 88 VAL A N 1
ATOM 695 C CA . VAL A 1 88 ? 4.789 0.497 -11.048 1.00 87.31 88 VAL A CA 1
ATOM 696 C C . VAL A 1 88 ? 4.470 0.712 -12.527 1.00 87.31 88 VAL A C 1
ATOM 698 O O . VAL A 1 88 ? 4.730 -0.167 -13.345 1.00 87.31 88 VAL A O 1
ATOM 701 N N . PHE A 1 89 ? 3.908 1.871 -12.869 1.00 82.38 89 PHE A N 1
ATOM 702 C CA . PHE A 1 89 ? 3.371 2.180 -14.201 1.00 82.38 89 PHE A CA 1
ATOM 703 C C . PHE A 1 89 ? 3.898 3.519 -14.753 1.00 82.38 89 PHE A C 1
ATOM 705 O O . PHE A 1 89 ? 3.143 4.276 -15.351 1.00 82.38 89 PHE A O 1
ATOM 712 N N . PHE A 1 90 ? 5.164 3.874 -14.526 1.00 75.56 90 PHE A N 1
ATOM 713 C CA . PHE A 1 90 ? 5.728 5.161 -14.968 1.00 75.56 90 PHE A CA 1
ATOM 714 C C . PHE A 1 90 ? 7.152 5.010 -15.541 1.00 75.56 90 PHE A C 1
ATOM 716 O O . PHE A 1 90 ? 7.751 3.937 -15.458 1.00 75.56 90 PHE A O 1
ATOM 723 N N . SER A 1 91 ? 7.666 6.080 -16.162 1.00 66.81 91 SER A N 1
ATOM 724 C CA . SER A 1 91 ? 8.975 6.146 -16.836 1.00 66.81 91 SER A CA 1
ATOM 725 C C . SER A 1 91 ? 10.167 6.307 -15.871 1.00 66.81 91 SER A C 1
ATOM 727 O O . SER A 1 91 ? 10.011 6.498 -14.670 1.00 66.81 91 SER A O 1
ATOM 729 N N . ASN A 1 92 ? 11.392 6.201 -16.392 1.00 66.81 92 ASN A N 1
ATOM 730 C CA . ASN A 1 92 ? 12.628 5.951 -15.630 1.00 66.81 92 ASN A CA 1
ATOM 731 C C . ASN A 1 92 ? 13.065 7.026 -14.606 1.00 66.81 92 ASN A C 1
ATOM 733 O O . ASN A 1 92 ? 14.011 6.776 -13.857 1.00 66.81 92 ASN A O 1
ATOM 737 N N . ASP A 1 93 ? 12.407 8.183 -14.530 1.00 72.88 93 ASP A N 1
ATOM 738 C CA . ASP A 1 93 ? 12.918 9.363 -13.810 1.00 72.88 93 ASP A CA 1
ATOM 739 C C . ASP A 1 93 ? 13.002 9.201 -12.280 1.00 72.88 93 ASP A C 1
ATOM 741 O O . ASP A 1 93 ? 13.712 9.958 -11.622 1.00 72.88 93 ASP A O 1
ATOM 745 N N . SER A 1 94 ? 12.336 8.191 -11.708 1.00 80.50 94 SER A N 1
ATOM 746 C CA . SER A 1 94 ? 12.273 7.955 -10.253 1.00 80.50 94 SER A CA 1
ATOM 747 C C . SER A 1 94 ? 12.808 6.585 -9.821 1.00 80.50 94 SER A C 1
ATOM 749 O O . SER A 1 94 ? 12.342 5.990 -8.843 1.00 80.50 94 SER A O 1
ATOM 751 N N . TRP A 1 95 ? 13.779 6.036 -10.558 1.00 81.69 95 TRP A N 1
ATOM 752 C CA . TRP A 1 95 ? 14.292 4.692 -10.276 1.00 81.69 95 TRP A CA 1
ATOM 753 C C . TRP A 1 95 ? 14.998 4.588 -8.917 1.00 81.69 95 TRP A C 1
ATOM 755 O O . TRP A 1 95 ? 14.797 3.607 -8.204 1.00 81.69 95 TRP A O 1
ATOM 765 N N . GLU A 1 96 ? 15.787 5.590 -8.520 1.00 84.69 96 GLU A N 1
ATOM 766 C CA . GLU A 1 96 ? 16.499 5.584 -7.230 1.00 84.69 96 GLU A CA 1
ATOM 767 C C . GLU A 1 96 ? 15.525 5.568 -6.042 1.00 84.69 96 GLU A C 1
ATOM 769 O O . GLU A 1 96 ? 15.639 4.727 -5.149 1.00 84.69 96 GLU A O 1
ATOM 774 N N . GLU A 1 97 ? 14.506 6.427 -6.082 1.00 90.12 97 GLU A N 1
ATOM 775 C CA . GLU A 1 97 ? 13.455 6.509 -5.064 1.00 90.12 97 GLU A CA 1
ATOM 776 C C . GLU A 1 97 ? 12.663 5.197 -4.987 1.00 90.12 97 GLU A C 1
ATOM 778 O O . GLU A 1 97 ? 12.379 4.685 -3.900 1.00 90.12 97 GLU A O 1
ATOM 783 N N . LEU A 1 98 ? 12.360 4.601 -6.145 1.00 88.88 98 LEU A N 1
ATOM 784 C CA . LEU A 1 98 ? 11.711 3.298 -6.227 1.00 88.88 98 LEU A CA 1
ATOM 785 C C . LEU A 1 98 ? 12.558 2.190 -5.589 1.00 88.88 98 LEU A C 1
ATOM 787 O O . LEU A 1 98 ? 12.011 1.328 -4.898 1.00 88.88 98 LEU A O 1
ATOM 791 N N . MET A 1 99 ? 13.879 2.202 -5.783 1.00 86.19 99 MET A N 1
ATOM 792 C CA . MET A 1 99 ? 14.759 1.208 -5.162 1.00 86.19 99 MET A CA 1
ATOM 793 C C . MET A 1 99 ? 14.735 1.301 -3.634 1.00 86.19 99 MET A C 1
ATOM 795 O O . MET A 1 99 ? 14.719 0.268 -2.965 1.00 86.19 99 MET A O 1
ATOM 799 N N . GLU A 1 100 ? 14.693 2.506 -3.068 1.00 90.12 100 GLU A N 1
ATOM 800 C CA . GLU A 1 100 ? 14.597 2.694 -1.616 1.00 90.12 100 GLU A CA 1
ATOM 801 C C . GLU A 1 100 ? 13.226 2.284 -1.056 1.00 90.12 100 GLU A C 1
ATOM 803 O O . GLU A 1 100 ? 13.149 1.660 0.011 1.00 90.12 100 GLU A O 1
ATOM 808 N N . ILE A 1 101 ? 12.145 2.559 -1.799 1.00 92.12 101 ILE A N 1
ATOM 809 C CA . ILE A 1 101 ? 10.799 2.056 -1.483 1.00 92.12 101 ILE A CA 1
ATOM 810 C C . ILE A 1 101 ? 10.823 0.528 -1.428 1.00 92.12 101 ILE A C 1
ATOM 812 O O . ILE A 1 101 ? 10.403 -0.064 -0.434 1.00 92.12 101 ILE A O 1
ATOM 816 N N . LEU A 1 102 ? 11.348 -0.117 -2.470 1.00 90.69 102 LEU A N 1
ATOM 817 C CA . LEU A 1 102 ? 11.440 -1.570 -2.564 1.00 90.69 102 LEU A CA 1
ATOM 818 C C . LEU A 1 102 ? 12.294 -2.166 -1.434 1.00 90.69 102 LEU A C 1
ATOM 820 O O . LEU A 1 102 ? 11.878 -3.132 -0.798 1.00 90.69 102 LEU A O 1
ATOM 824 N N . ALA A 1 103 ? 13.451 -1.571 -1.135 1.00 88.56 103 ALA A N 1
ATOM 825 C CA . ALA A 1 103 ? 14.317 -2.021 -0.046 1.00 88.56 103 ALA A CA 1
ATOM 826 C C . ALA A 1 103 ? 13.619 -1.956 1.324 1.00 88.56 103 ALA A C 1
ATOM 828 O O . ALA A 1 103 ? 13.816 -2.836 2.165 1.00 88.56 103 ALA A O 1
ATOM 829 N N . THR A 1 104 ? 12.775 -0.944 1.541 1.00 92.38 104 THR A N 1
ATOM 830 C CA . THR A 1 104 ? 12.003 -0.804 2.781 1.00 92.38 104 THR A CA 1
ATOM 831 C C . THR A 1 104 ? 10.815 -1.767 2.830 1.00 92.38 104 THR A C 1
ATOM 833 O O . THR A 1 104 ? 10.534 -2.370 3.867 1.00 92.38 104 THR A O 1
ATOM 836 N N . CYS A 1 105 ? 10.128 -1.958 1.707 1.00 92.88 105 CYS A N 1
ATOM 837 C CA . CYS A 1 105 ? 8.962 -2.827 1.567 1.00 92.88 105 CYS A CA 1
ATOM 838 C C . CYS A 1 105 ? 9.360 -4.298 1.335 1.00 92.88 105 CYS A C 1
ATOM 840 O O . CYS A 1 105 ? 8.931 -4.939 0.379 1.00 92.88 105 CYS A O 1
ATOM 842 N N . SER A 1 106 ? 10.164 -4.872 2.232 1.00 90.38 106 SER A N 1
ATOM 843 C CA . SER A 1 106 ? 10.704 -6.235 2.075 1.00 90.38 106 SER A CA 1
ATOM 844 C C . SER A 1 106 ? 9.653 -7.359 2.082 1.00 90.38 106 SER A C 1
ATOM 846 O O . SER A 1 106 ? 9.946 -8.476 1.655 1.00 90.38 106 SER A O 1
ATOM 848 N N . GLY A 1 107 ? 8.426 -7.085 2.538 1.00 89.50 107 GLY A N 1
ATOM 849 C CA . GLY A 1 107 ? 7.309 -8.032 2.553 1.00 89.50 107 GLY A CA 1
ATOM 850 C C . GLY A 1 107 ? 6.473 -8.098 1.272 1.00 89.50 107 GLY A C 1
ATOM 851 O O . GLY A 1 107 ? 5.434 -8.765 1.299 1.00 89.50 107 GLY A O 1
ATOM 852 N N . ILE A 1 108 ? 6.893 -7.430 0.190 1.00 92.06 108 ILE A N 1
ATOM 853 C CA . ILE A 1 108 ? 6.231 -7.495 -1.120 1.00 92.06 108 ILE A CA 1
ATOM 854 C C . ILE A 1 108 ? 6.269 -8.933 -1.654 1.00 92.06 108 ILE A C 1
ATOM 856 O O . ILE A 1 108 ? 7.336 -9.525 -1.814 1.00 92.06 108 ILE A O 1
ATOM 860 N N . SER A 1 109 ? 5.094 -9.477 -1.973 1.00 90.00 109 SER A N 1
ATOM 861 C CA . SER A 1 109 ? 4.923 -10.792 -2.602 1.00 90.00 109 SER A CA 1
ATOM 862 C C . SER A 1 109 ? 4.508 -10.698 -4.071 1.00 90.00 109 SER A C 1
ATOM 864 O O . SER A 1 109 ? 4.814 -11.609 -4.847 1.00 90.00 109 SER A O 1
ATOM 866 N N . ARG A 1 110 ? 3.846 -9.601 -4.460 1.00 84.19 110 ARG A N 1
ATOM 867 C CA . ARG A 1 110 ? 3.428 -9.313 -5.834 1.00 84.19 110 ARG A CA 1
ATOM 868 C C . ARG A 1 110 ? 4.034 -7.997 -6.306 1.00 84.19 110 ARG A C 1
ATOM 870 O O . ARG A 1 110 ? 3.877 -6.969 -5.651 1.00 84.19 110 ARG A O 1
ATOM 877 N N . LEU A 1 111 ? 4.711 -8.047 -7.444 1.00 86.19 111 LEU A N 1
ATOM 878 C CA . LEU A 1 111 ? 5.312 -6.884 -8.074 1.00 86.19 111 LEU A CA 1
ATOM 879 C C . LEU A 1 111 ? 4.852 -6.828 -9.530 1.00 86.19 111 LEU A C 1
ATOM 881 O O . LEU A 1 111 ? 4.995 -7.808 -10.259 1.00 86.19 111 LEU A O 1
ATOM 885 N N . GLU A 1 112 ? 4.274 -5.700 -9.924 1.00 83.31 112 GLU A N 1
ATOM 886 C CA . GLU A 1 112 ? 3.750 -5.467 -11.271 1.00 83.31 112 GLU A CA 1
ATOM 887 C C . GLU A 1 112 ? 4.509 -4.286 -11.876 1.00 83.31 112 GLU A C 1
ATOM 889 O O . GLU A 1 112 ? 4.635 -3.235 -11.245 1.00 83.31 112 GLU A O 1
ATOM 894 N N . PHE A 1 113 ? 5.038 -4.461 -13.085 1.00 80.25 113 PHE A N 1
ATOM 895 C CA . PHE A 1 113 ? 5.758 -3.411 -13.801 1.00 80.25 113 PHE A CA 1
ATOM 896 C C . PHE A 1 113 ? 5.159 -3.224 -15.186 1.00 80.25 113 PHE A C 1
ATOM 898 O O . PHE A 1 113 ? 5.074 -4.168 -15.967 1.00 80.25 113 PHE A O 1
ATOM 905 N N . THR A 1 114 ? 4.821 -1.982 -15.510 1.00 69.38 114 THR A N 1
ATOM 906 C CA . THR A 1 114 ? 4.474 -1.563 -16.866 1.00 69.38 114 THR A CA 1
ATOM 907 C C . THR A 1 114 ? 5.382 -0.413 -17.254 1.00 69.38 114 THR A C 1
ATOM 909 O O . THR A 1 114 ? 5.341 0.654 -16.644 1.00 69.38 114 THR A O 1
ATOM 912 N N . MET A 1 115 ? 6.217 -0.634 -18.264 1.00 65.31 115 MET A N 1
ATOM 913 C CA . MET A 1 115 ? 7.089 0.402 -18.808 1.00 65.31 115 MET A CA 1
ATOM 914 C C . MET A 1 115 ? 6.445 0.967 -20.067 1.00 65.31 115 MET A C 1
ATOM 916 O O . MET A 1 115 ? 6.381 0.285 -21.084 1.00 65.31 115 MET A O 1
ATOM 920 N N . TYR A 1 116 ? 5.988 2.214 -20.028 1.00 61.09 116 TYR A N 1
ATOM 921 C CA . TYR A 1 116 ? 5.640 2.900 -21.266 1.00 61.09 116 TYR A CA 1
ATOM 922 C C . TYR A 1 116 ? 6.942 3.201 -22.012 1.00 61.09 116 TYR A C 1
ATOM 924 O O . TYR A 1 116 ? 7.787 3.949 -21.518 1.00 61.09 116 TYR A O 1
ATOM 932 N N . LEU A 1 117 ? 7.133 2.566 -23.171 1.00 54.88 117 LEU A N 1
ATOM 933 C CA . LEU A 1 117 ? 8.133 3.011 -24.132 1.00 54.88 117 LEU A CA 1
ATOM 934 C C . LEU A 1 117 ? 7.609 4.327 -24.695 1.00 54.88 117 LEU A C 1
ATOM 936 O O . LEU A 1 117 ? 6.719 4.326 -25.539 1.00 54.88 117 LEU A O 1
ATOM 940 N N . ASP A 1 118 ? 8.102 5.440 -24.168 1.00 53.03 118 ASP A N 1
ATOM 941 C CA . ASP A 1 118 ? 7.889 6.729 -24.807 1.00 53.03 118 ASP A CA 1
ATOM 942 C C . ASP A 1 118 ? 8.558 6.667 -26.189 1.00 53.03 118 ASP A C 1
ATOM 944 O O . ASP A 1 118 ? 9.752 6.358 -26.286 1.00 53.03 118 ASP A O 1
ATOM 948 N N . GLU A 1 119 ? 7.791 6.873 -27.262 1.00 54.94 119 GLU A N 1
ATOM 949 C CA . GLU A 1 119 ? 8.308 6.783 -28.636 1.00 54.94 119 GLU A CA 1
ATOM 950 C C . GLU A 1 119 ? 9.379 7.857 -28.914 1.00 54.94 119 GLU A C 1
ATOM 952 O O . GLU A 1 119 ? 10.194 7.684 -29.822 1.00 54.94 119 GLU A O 1
ATOM 957 N N . ASP A 1 120 ? 9.437 8.901 -28.078 1.00 52.34 120 ASP A N 1
ATOM 958 C CA . ASP A 1 120 ? 10.370 10.024 -28.185 1.00 52.34 120 ASP A CA 1
ATOM 959 C C . ASP A 1 120 ? 11.641 9.887 -27.317 1.00 52.34 120 ASP A C 1
ATOM 961 O O . ASP A 1 120 ? 12.544 10.728 -27.403 1.00 52.34 120 ASP A O 1
ATOM 965 N N . LEU A 1 121 ? 11.774 8.835 -26.493 1.00 49.16 121 LEU A N 1
ATOM 966 C CA . LEU A 1 121 ? 12.965 8.662 -25.653 1.00 49.16 121 LEU A CA 1
ATOM 967 C C . LEU A 1 121 ? 14.145 8.087 -26.450 1.00 49.16 121 LEU A C 1
ATOM 969 O O . LEU A 1 121 ? 14.145 6.953 -26.936 1.00 49.16 121 LEU A O 1
ATOM 973 N N . ASN A 1 122 ? 15.198 8.900 -26.540 1.00 45.06 122 ASN A N 1
ATOM 974 C CA . ASN A 1 122 ? 16.487 8.558 -27.120 1.00 45.06 122 ASN A CA 1
ATOM 975 C C . ASN A 1 122 ? 17.034 7.262 -26.481 1.00 45.06 122 ASN A C 1
ATOM 977 O O . ASN A 1 122 ? 17.154 7.159 -25.260 1.00 45.06 122 ASN A O 1
ATOM 981 N N . ARG A 1 123 ? 17.380 6.265 -27.311 1.00 48.81 123 ARG A N 1
ATOM 982 C CA . ARG A 1 123 ? 17.774 4.898 -26.894 1.00 48.81 123 ARG A CA 1
ATOM 983 C C . ARG A 1 123 ? 18.954 4.832 -25.911 1.00 48.81 123 ARG A C 1
ATOM 985 O O . ARG A 1 123 ? 19.185 3.776 -25.325 1.00 48.81 123 ARG A O 1
ATOM 992 N N . ASP A 1 124 ? 19.683 5.928 -25.731 1.00 46.69 124 ASP A N 1
ATOM 993 C CA . ASP A 1 124 ? 20.876 6.006 -24.888 1.00 46.69 124 ASP A CA 1
ATOM 994 C C . ASP A 1 124 ? 20.583 6.155 -23.380 1.00 46.69 124 ASP A C 1
ATOM 996 O O . ASP A 1 124 ? 21.473 5.891 -22.567 1.00 46.69 124 ASP A O 1
ATOM 1000 N N . ASP A 1 125 ? 19.348 6.492 -22.982 1.00 43.56 125 ASP A N 1
ATOM 1001 C CA . ASP A 1 125 ? 18.997 6.732 -21.568 1.00 43.56 125 ASP A CA 1
ATOM 1002 C C . ASP A 1 125 ? 18.547 5.484 -20.789 1.00 43.56 125 ASP A C 1
ATOM 1004 O O . ASP A 1 125 ? 18.301 5.549 -19.583 1.00 43.56 125 ASP A O 1
ATOM 1008 N N . LEU A 1 126 ? 18.534 4.296 -21.409 1.00 43.47 126 LEU A N 1
ATOM 1009 C CA . LEU A 1 126 ? 18.290 3.029 -20.703 1.00 43.47 126 LEU A CA 1
ATOM 1010 C C . LEU A 1 126 ? 19.535 2.548 -19.930 1.00 43.47 126 LEU A C 1
ATOM 1012 O O . LEU A 1 126 ? 20.020 1.421 -20.062 1.00 43.47 126 LEU A O 1
ATOM 1016 N N . ARG A 1 127 ? 20.086 3.410 -19.074 1.00 39.75 127 ARG A N 1
ATOM 1017 C CA . ARG A 1 127 ? 21.129 3.028 -18.123 1.00 39.75 127 ARG A CA 1
ATOM 1018 C C . ARG A 1 127 ? 20.491 2.314 -16.941 1.00 39.75 127 ARG A C 1
ATOM 1020 O O . ARG A 1 127 ? 20.226 2.909 -15.904 1.00 39.75 127 ARG A O 1
ATOM 1027 N N . VAL A 1 128 ? 20.306 1.001 -17.076 1.00 42.25 128 VAL A N 1
ATOM 1028 C CA . VAL A 1 128 ? 20.015 0.124 -15.934 1.00 42.25 128 VAL A CA 1
ATOM 1029 C C . VAL A 1 128 ? 21.202 0.198 -14.971 1.00 42.25 128 VAL A C 1
ATOM 1031 O O . VAL A 1 128 ? 22.249 -0.431 -15.173 1.00 42.25 128 VAL A O 1
ATOM 1034 N N . GLY A 1 129 ? 21.054 1.033 -13.943 1.00 35.97 129 GLY A N 1
ATOM 1035 C CA . GLY A 1 129 ? 22.013 1.182 -12.865 1.00 35.97 129 GLY A CA 1
ATOM 1036 C C . GLY A 1 129 ? 22.260 -0.160 -12.179 1.00 35.97 129 GLY A C 1
ATOM 1037 O O . GLY A 1 129 ? 21.359 -0.972 -11.962 1.00 35.97 129 GLY A O 1
ATOM 1038 N N . ARG A 1 130 ? 23.527 -0.432 -11.869 1.00 38.69 130 ARG A N 1
ATOM 1039 C CA . ARG A 1 130 ? 23.958 -1.640 -11.158 1.00 38.69 130 ARG A CA 1
ATOM 1040 C C . ARG A 1 130 ? 23.584 -1.473 -9.677 1.00 38.69 130 ARG A C 1
ATOM 1042 O O . ARG A 1 130 ? 24.394 -0.975 -8.901 1.00 38.69 130 ARG A O 1
ATOM 1049 N N . HIS A 1 131 ? 22.366 -1.838 -9.280 1.00 40.75 131 HIS A N 1
ATOM 1050 C CA . HIS A 1 131 ? 21.882 -1.595 -7.915 1.00 40.75 131 HIS A CA 1
ATOM 1051 C C . HIS A 1 131 ? 21.973 -2.845 -7.023 1.00 40.75 131 HIS A C 1
ATOM 1053 O O . HIS A 1 131 ? 21.460 -3.910 -7.347 1.00 40.75 131 HIS A O 1
ATOM 1059 N N . ARG A 1 132 ? 22.650 -2.693 -5.872 1.00 39.34 132 ARG A N 1
ATOM 1060 C CA . ARG A 1 132 ? 22.856 -3.716 -4.821 1.00 39.34 132 ARG A CA 1
ATOM 1061 C C . ARG A 1 132 ? 21.644 -3.920 -3.893 1.00 39.34 132 ARG A C 1
ATOM 1063 O O . ARG A 1 132 ? 21.680 -4.800 -3.045 1.00 39.34 132 ARG A O 1
ATOM 1070 N N . ALA A 1 133 ? 20.572 -3.138 -4.036 1.00 42.47 133 ALA A N 1
ATOM 1071 C CA . ALA A 1 133 ? 19.432 -3.093 -3.102 1.00 42.47 133 ALA A CA 1
ATOM 1072 C C . ALA A 1 133 ? 18.500 -4.328 -3.144 1.00 42.47 133 ALA A C 1
ATOM 1074 O O . ALA A 1 133 ? 17.454 -4.365 -2.503 1.00 42.47 133 ALA A O 1
ATOM 1075 N N . TRP A 1 134 ? 18.850 -5.337 -3.935 1.00 48.66 134 TRP A N 1
ATOM 1076 C CA . TRP A 1 134 ? 17.934 -6.365 -4.423 1.00 48.66 134 TRP A CA 1
ATOM 1077 C C . TRP A 1 134 ? 17.980 -7.682 -3.656 1.00 48.66 134 TRP A C 1
ATOM 1079 O O . TRP A 1 134 ? 17.088 -8.510 -3.804 1.00 48.66 134 TRP A O 1
ATOM 1089 N N . GLU A 1 135 ? 18.979 -7.867 -2.797 1.00 47.97 135 GLU A N 1
ATOM 1090 C CA . GLU A 1 135 ? 19.174 -9.115 -2.049 1.00 47.97 135 GLU A CA 1
ATOM 1091 C C . GLU A 1 135 ? 18.067 -9.382 -1.011 1.00 47.97 135 GLU A C 1
ATOM 1093 O O . GLU A 1 135 ? 17.888 -10.515 -0.558 1.00 47.97 135 GLU A O 1
ATOM 1098 N N . HIS A 1 136 ? 17.302 -8.353 -0.637 1.00 52.59 136 HIS A N 1
ATOM 1099 C CA . HIS A 1 136 ? 16.259 -8.443 0.388 1.00 52.59 136 HIS A CA 1
ATOM 1100 C C . HIS A 1 136 ? 14.845 -8.615 -0.175 1.00 52.59 136 HIS A C 1
ATOM 1102 O O . HIS A 1 136 ? 13.940 -8.985 0.573 1.00 52.59 136 HIS A O 1
ATOM 1108 N N . LEU A 1 137 ? 14.653 -8.386 -1.475 1.00 56.41 137 LEU A N 1
ATOM 1109 C CA . LEU A 1 137 ? 13.358 -8.543 -2.126 1.00 56.41 137 LEU A CA 1
ATOM 1110 C C . LEU A 1 137 ? 13.063 -10.026 -2.356 1.00 56.41 137 LEU A C 1
ATOM 1112 O O . LEU A 1 137 ? 13.907 -10.781 -2.839 1.00 56.41 137 LEU A O 1
ATOM 1116 N N . ARG A 1 138 ? 11.848 -10.454 -2.003 1.00 65.19 138 ARG A N 1
ATOM 1117 C CA . ARG A 1 138 ? 11.377 -11.833 -2.209 1.00 65.19 138 ARG A CA 1
ATOM 1118 C C . ARG A 1 138 ? 10.015 -11.882 -2.916 1.00 65.19 138 ARG A C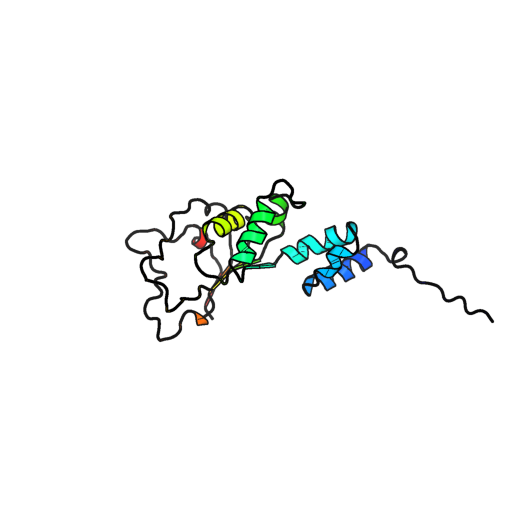 1
ATOM 1120 O O . ARG A 1 138 ? 9.115 -12.551 -2.405 1.00 65.19 138 ARG A O 1
ATOM 1127 N N . PRO A 1 139 ? 9.836 -11.200 -4.065 1.00 67.69 139 PRO A N 1
ATOM 1128 C CA . PRO A 1 139 ? 8.594 -11.313 -4.811 1.00 67.69 139 PRO A CA 1
ATOM 1129 C C . PRO A 1 139 ? 8.427 -12.759 -5.281 1.00 67.69 139 PRO A C 1
ATOM 1131 O O . PRO A 1 139 ? 9.346 -13.368 -5.827 1.00 67.69 139 PRO A O 1
ATOM 1134 N N . THR A 1 140 ? 7.247 -13.319 -5.042 1.00 68.69 140 THR A N 1
ATOM 1135 C CA . THR A 1 140 ? 6.893 -14.671 -5.494 1.00 68.69 140 THR A CA 1
ATOM 1136 C C . THR A 1 140 ? 6.225 -14.652 -6.866 1.00 68.69 140 THR A C 1
ATOM 1138 O O . THR A 1 140 ? 6.238 -15.663 -7.563 1.00 68.69 140 THR A O 1
ATOM 1141 N N . SER A 1 141 ? 5.668 -13.501 -7.256 1.00 68.31 141 SER A N 1
ATOM 1142 C CA . SER A 1 141 ? 4.946 -13.301 -8.511 1.00 68.31 141 SER A CA 1
ATOM 1143 C C . SER A 1 141 ? 5.434 -12.044 -9.226 1.00 68.31 141 SER A C 1
ATOM 1145 O O . SER A 1 141 ? 5.575 -10.997 -8.586 1.00 68.31 141 SER A O 1
ATOM 1147 N N . LEU A 1 142 ? 5.632 -12.150 -10.539 1.00 74.31 142 LEU A N 1
ATOM 1148 C CA . LEU A 1 142 ? 5.875 -11.029 -11.446 1.00 74.31 142 LEU A CA 1
ATOM 1149 C C . LEU A 1 142 ? 4.851 -11.086 -12.579 1.00 74.31 142 LEU A C 1
ATOM 1151 O O . LEU A 1 142 ? 4.755 -12.105 -13.263 1.00 74.31 142 LEU A O 1
ATOM 1155 N N . HIS A 1 143 ? 4.113 -9.996 -12.763 1.00 69.62 143 HIS A N 1
ATOM 1156 C CA . HIS A 1 143 ? 3.173 -9.832 -13.872 1.00 69.62 143 HIS A CA 1
ATOM 1157 C C . HIS A 1 143 ? 3.677 -8.731 -14.803 1.00 69.62 143 HIS A C 1
ATOM 1159 O O . HIS A 1 143 ? 4.129 -7.675 -14.342 1.00 69.62 143 HIS A O 1
ATOM 1165 N N . ILE A 1 144 ? 3.655 -9.025 -16.101 1.00 66.88 144 ILE A N 1
ATOM 1166 C CA . ILE A 1 144 ? 4.072 -8.120 -17.170 1.00 66.88 144 ILE A CA 1
ATOM 1167 C C . ILE A 1 144 ? 2.907 -8.026 -18.161 1.00 66.88 144 ILE A C 1
ATOM 1169 O O . ILE A 1 144 ? 2.662 -8.994 -18.882 1.00 66.88 144 ILE A O 1
ATOM 1173 N N . PRO A 1 145 ? 2.187 -6.893 -18.231 1.00 57.41 145 PRO A N 1
ATOM 1174 C CA . PRO A 1 145 ? 1.056 -6.763 -19.142 1.00 57.41 145 PRO A CA 1
ATOM 1175 C C . PRO A 1 145 ? 1.463 -6.911 -20.614 1.00 57.41 145 PRO A C 1
ATOM 1177 O O . PRO A 1 145 ? 2.422 -6.287 -21.077 1.00 57.41 145 PRO A O 1
ATOM 1180 N N . GLY A 1 146 ? 0.676 -7.679 -21.369 1.00 51.53 146 GLY A N 1
ATOM 1181 C CA . GLY A 1 146 ? 0.864 -7.951 -22.799 1.00 51.53 146 GLY A CA 1
ATOM 1182 C C . GLY A 1 146 ? 0.904 -6.761 -23.729 1.00 51.53 146 GLY A C 1
ATOM 1183 O O . GLY A 1 146 ? 1.439 -6.836 -24.834 1.00 51.53 146 GLY A O 1
ATOM 1184 N N . THR A 1 147 ? 0.366 -5.632 -23.277 1.00 52.31 147 THR A N 1
ATOM 1185 C CA . THR A 1 147 ? 0.364 -4.368 -24.018 1.00 52.31 147 THR A CA 1
ATOM 1186 C C . THR A 1 147 ? 1.772 -3.850 -24.303 1.00 52.31 147 THR A C 1
ATOM 1188 O O . THR A 1 147 ? 1.946 -3.025 -25.197 1.00 52.31 147 THR A O 1
ATOM 1191 N N . LEU A 1 148 ? 2.785 -4.379 -23.611 1.00 50.34 148 LEU A N 1
ATOM 1192 C CA . LEU A 1 148 ? 4.191 -4.139 -23.913 1.00 50.34 148 LEU A CA 1
ATOM 1193 C C . LEU A 1 148 ? 4.635 -4.814 -25.224 1.00 50.34 148 LEU A C 1
ATOM 1195 O O . LEU A 1 148 ? 5.543 -4.322 -25.878 1.00 50.34 148 LEU A O 1
ATOM 1199 N N . PHE A 1 149 ? 3.974 -5.879 -25.685 1.00 48.53 149 PHE A N 1
ATOM 1200 C CA . PHE A 1 149 ? 4.356 -6.642 -26.881 1.00 48.53 149 PHE A CA 1
ATOM 1201 C C . PHE A 1 149 ? 3.592 -6.230 -28.152 1.00 48.53 149 PHE A C 1
ATOM 1203 O O . PHE A 1 149 ? 3.201 -7.079 -28.959 1.00 48.53 149 PHE A O 1
ATOM 1210 N N . LEU A 1 150 ? 3.383 -4.929 -28.381 1.00 42.38 150 LEU A N 1
ATOM 1211 C CA . LEU A 1 150 ? 2.830 -4.468 -29.658 1.00 42.38 150 LEU A CA 1
ATOM 1212 C C . LEU A 1 150 ? 3.771 -4.842 -30.835 1.00 42.38 150 LEU A C 1
ATOM 1214 O O . LEU A 1 150 ? 4.988 -4.663 -30.727 1.00 42.38 150 LEU A O 1
ATOM 1218 N N . PRO A 1 151 ? 3.246 -5.323 -31.987 1.00 41.56 151 PRO A N 1
ATOM 1219 C CA . PRO A 1 151 ? 4.050 -5.904 -33.076 1.00 41.56 151 PRO A CA 1
ATOM 1220 C C . PRO A 1 151 ? 5.054 -4.948 -33.745 1.00 41.56 151 PRO A C 1
ATOM 1222 O O . PRO A 1 151 ? 5.928 -5.390 -34.498 1.00 41.56 151 PRO A O 1
ATOM 1225 N N . THR A 1 152 ? 4.931 -3.643 -33.506 1.00 44.16 152 THR A N 1
ATOM 1226 C CA . THR A 1 152 ? 5.837 -2.601 -34.006 1.00 44.16 152 THR A CA 1
ATOM 1227 C C . THR A 1 152 ? 7.118 -2.476 -33.176 1.00 44.16 152 THR A C 1
ATOM 1229 O O . THR A 1 152 ? 8.146 -2.072 -33.718 1.00 44.16 152 THR A O 1
ATOM 1232 N N . HIS A 1 153 ? 7.119 -2.920 -31.915 1.00 40.66 153 HIS A N 1
ATOM 1233 C CA . HIS A 1 153 ? 8.289 -2.902 -31.034 1.00 40.66 153 HIS A CA 1
ATOM 1234 C C . HIS A 1 153 ? 9.019 -4.246 -31.071 1.00 40.66 153 HIS A C 1
ATOM 1236 O O . HIS A 1 153 ? 9.017 -5.040 -30.131 1.00 40.66 153 HIS A O 1
ATOM 1242 N N . ARG A 1 154 ? 9.691 -4.514 -32.193 1.00 38.06 154 ARG A N 1
ATOM 1243 C CA . ARG A 1 154 ? 10.719 -5.561 -32.228 1.00 38.06 154 ARG A CA 1
ATOM 1244 C C . ARG A 1 154 ? 11.867 -5.086 -31.337 1.00 38.06 154 ARG A C 1
ATOM 1246 O O . ARG A 1 154 ? 12.343 -3.976 -31.544 1.00 38.06 154 ARG A O 1
ATOM 1253 N N . HIS A 1 155 ? 12.310 -5.933 -30.409 1.00 39.03 155 HIS A N 1
ATOM 1254 C CA . HIS A 1 155 ? 13.406 -5.733 -29.441 1.00 39.03 155 HIS A CA 1
ATOM 1255 C C . HIS A 1 155 ? 13.000 -5.364 -28.001 1.00 39.03 155 HIS A C 1
ATOM 1257 O O . HIS A 1 155 ? 13.610 -4.500 -27.379 1.00 39.03 155 HIS A O 1
ATOM 1263 N N . PHE A 1 156 ? 12.074 -6.120 -27.401 1.00 37.44 156 PHE A N 1
ATOM 1264 C CA . PHE A 1 156 ? 12.114 -6.338 -25.949 1.00 37.44 156 PHE A CA 1
ATOM 1265 C C . PHE A 1 156 ? 13.260 -7.298 -25.615 1.00 37.44 156 PHE A C 1
ATOM 1267 O O . PHE A 1 156 ? 13.128 -8.517 -25.721 1.00 37.44 156 PHE A O 1
ATOM 1274 N N . HIS A 1 157 ? 14.413 -6.758 -25.224 1.00 39.50 157 HIS A N 1
ATOM 1275 C CA . HIS A 1 157 ? 15.481 -7.569 -24.649 1.00 39.50 157 HIS A CA 1
ATOM 1276 C C . HIS A 1 157 ? 15.242 -7.733 -23.139 1.00 39.50 157 HIS A C 1
ATOM 1278 O O . HIS A 1 157 ? 15.811 -7.013 -22.330 1.00 39.50 157 HIS A O 1
ATOM 1284 N N . PHE A 1 158 ? 14.474 -8.762 -22.760 1.00 39.88 158 PHE A N 1
ATOM 1285 C CA . PHE A 1 158 ? 14.647 -9.441 -21.458 1.00 39.88 158 PHE A CA 1
ATOM 1286 C C . PHE A 1 158 ? 15.917 -10.311 -21.431 1.00 39.88 158 PHE A C 1
ATOM 1288 O O . PHE A 1 158 ? 16.156 -11.067 -20.490 1.00 39.88 158 PHE A O 1
ATOM 1295 N N . LEU A 1 159 ? 16.730 -10.244 -22.488 1.00 34.16 159 LEU A N 1
ATOM 1296 C CA . LEU A 1 159 ? 17.973 -10.979 -22.578 1.00 34.16 159 LEU A CA 1
ATOM 1297 C C . LEU A 1 159 ? 19.084 -10.230 -21.840 1.00 34.16 159 LEU A C 1
ATOM 1299 O O . LEU A 1 159 ? 19.159 -9.002 -21.926 1.00 34.16 159 LEU A O 1
ATOM 1303 N N . PRO A 1 160 ? 19.970 -10.965 -21.150 1.00 33.47 160 PRO A N 1
ATOM 1304 C CA . PRO A 1 160 ? 21.151 -10.388 -20.541 1.00 33.47 160 PRO A CA 1
ATOM 1305 C C . PRO A 1 160 ? 21.951 -9.675 -21.630 1.00 33.47 160 PRO A C 1
ATOM 1307 O O . PRO A 1 160 ? 22.488 -10.312 -22.536 1.00 33.47 160 PRO A O 1
ATOM 1310 N N . TRP A 1 161 ? 22.008 -8.346 -21.559 1.00 37.09 161 TRP A N 1
ATOM 1311 C CA . TRP A 1 161 ? 22.929 -7.568 -22.374 1.00 37.09 161 TRP A CA 1
ATOM 1312 C C . TRP A 1 161 ? 24.342 -8.045 -22.024 1.00 37.09 161 TRP A C 1
ATOM 1314 O O . TRP A 1 161 ? 24.786 -7.865 -20.889 1.00 37.09 161 TRP A O 1
ATOM 1324 N N . GLU A 1 162 ? 24.980 -8.728 -22.976 1.00 35.56 162 GLU A N 1
ATOM 1325 C CA . GLU A 1 162 ? 26.379 -9.173 -22.998 1.00 35.56 162 GLU A CA 1
ATOM 1326 C C . GLU A 1 162 ? 26.984 -9.461 -21.609 1.00 35.56 162 GLU A C 1
ATOM 1328 O O . GLU A 1 162 ? 27.661 -8.634 -20.998 1.00 35.56 162 GLU A O 1
ATOM 1333 N N . GLY A 1 163 ? 26.732 -10.666 -21.089 1.00 38.44 163 GLY A N 1
ATOM 1334 C CA . GLY A 1 163 ? 27.468 -11.200 -19.936 1.00 38.44 163 GLY A CA 1
ATOM 1335 C C . GLY A 1 163 ? 27.020 -10.722 -18.549 1.00 38.44 163 GLY A C 1
ATOM 1336 O O . GLY A 1 163 ? 27.701 -11.019 -17.568 1.00 38.44 163 GLY A O 1
ATOM 1337 N N . LYS A 1 164 ? 25.888 -10.018 -18.419 1.00 42.91 164 LYS A N 1
ATOM 1338 C CA . LYS A 1 164 ? 25.329 -9.644 -17.107 1.00 42.91 164 LYS A CA 1
ATOM 1339 C C . LYS A 1 164 ? 24.269 -10.643 -16.646 1.00 42.91 164 LYS A C 1
ATOM 1341 O O . LYS A 1 164 ? 23.321 -10.928 -17.362 1.00 42.91 164 LYS A O 1
ATOM 1346 N N . THR A 1 165 ? 24.437 -11.171 -15.438 1.00 43.19 165 THR A N 1
ATOM 1347 C CA . THR A 1 165 ? 23.492 -12.079 -14.775 1.00 43.19 165 THR A CA 1
ATOM 1348 C C . THR A 1 165 ? 22.082 -11.485 -14.727 1.00 43.19 165 THR A C 1
ATOM 1350 O O . THR A 1 165 ? 21.939 -10.292 -14.450 1.00 43.19 165 THR A O 1
ATOM 1353 N N . LEU A 1 166 ? 21.056 -12.323 -14.937 1.00 49.81 166 LEU A N 1
ATOM 1354 C CA . LEU A 1 166 ? 19.666 -12.015 -14.580 1.00 49.81 166 LEU A CA 1
ATOM 1355 C C . LEU A 1 166 ? 19.640 -11.338 -13.208 1.00 49.81 166 LEU A C 1
ATOM 1357 O O . LEU A 1 166 ? 20.324 -11.776 -12.278 1.00 49.81 166 LEU A O 1
ATOM 1361 N N . ASN A 1 167 ? 18.891 -10.244 -13.110 1.00 55.09 167 ASN A N 1
ATOM 1362 C CA . ASN A 1 167 ? 18.779 -9.478 -11.882 1.00 55.09 167 ASN A CA 1
ATOM 1363 C C . ASN A 1 167 ? 18.386 -10.421 -10.719 1.00 55.09 167 ASN A C 1
ATOM 1365 O O . ASN A 1 167 ? 17.406 -11.160 -10.862 1.00 55.09 167 ASN A O 1
ATOM 1369 N N . PRO A 1 168 ? 19.121 -10.424 -9.585 1.00 56.59 168 PRO A N 1
ATOM 1370 C CA . PRO A 1 168 ? 18.874 -11.335 -8.471 1.00 56.59 168 PRO A CA 1
ATOM 1371 C C . PRO A 1 168 ? 17.431 -11.323 -7.949 1.00 56.59 168 PRO A C 1
ATOM 1373 O O . PRO A 1 168 ? 16.981 -12.364 -7.469 1.00 56.59 168 PRO A O 1
ATOM 1376 N N . ILE A 1 169 ? 16.670 -10.229 -8.112 1.00 57.09 169 ILE A N 1
ATOM 1377 C CA . ILE A 1 169 ? 15.243 -10.190 -7.731 1.00 57.09 169 ILE A CA 1
ATOM 1378 C C . ILE A 1 169 ? 14.400 -11.236 -8.471 1.00 57.09 169 ILE A C 1
ATOM 1380 O O . ILE A 1 169 ? 13.402 -11.713 -7.940 1.00 57.09 169 ILE A O 1
ATOM 1384 N N . PHE A 1 170 ? 14.808 -11.622 -9.683 1.00 58.19 170 PHE A N 1
ATOM 1385 C CA . PHE A 1 170 ? 14.068 -12.557 -10.528 1.00 58.19 170 PHE A CA 1
ATOM 1386 C C . PHE A 1 170 ? 14.433 -14.021 -10.272 1.00 58.19 170 PHE A C 1
ATOM 1388 O O . PHE A 1 170 ? 13.755 -14.920 -10.755 1.00 58.19 170 PHE A O 1
ATOM 1395 N N . THR A 1 171 ? 15.467 -14.287 -9.467 1.00 60.50 171 THR A N 1
ATOM 1396 C CA . THR A 1 171 ? 15.935 -15.659 -9.192 1.00 60.50 171 THR A CA 1
ATOM 1397 C C . THR A 1 171 ? 14.955 -16.493 -8.365 1.00 60.50 171 THR A C 1
ATOM 1399 O O . THR A 1 171 ? 15.097 -17.711 -8.300 1.00 60.50 171 THR A O 1
ATOM 1402 N N . ARG A 1 172 ? 13.971 -15.853 -7.720 1.00 57.84 172 ARG A N 1
ATOM 1403 C CA . ARG A 1 172 ? 12.972 -16.501 -6.853 1.00 57.84 172 ARG A CA 1
ATOM 1404 C C . ARG A 1 172 ? 11.530 -16.331 -7.324 1.00 57.84 172 ARG A C 1
ATOM 1406 O O . ARG A 1 172 ? 10.619 -16.707 -6.588 1.00 57.84 172 ARG A O 1
ATOM 1413 N N . ILE A 1 173 ? 11.319 -15.795 -8.524 1.00 64.25 173 ILE A N 1
ATOM 1414 C CA . ILE A 1 173 ? 9.984 -15.762 -9.119 1.00 64.25 173 ILE A CA 1
ATOM 1415 C C . ILE A 1 173 ? 9.536 -17.203 -9.338 1.00 64.25 173 ILE A C 1
ATOM 1417 O O . ILE A 1 173 ? 10.191 -17.962 -10.049 1.00 64.25 173 ILE A O 1
ATOM 1421 N N . THR A 1 174 ? 8.426 -17.577 -8.710 1.00 67.50 174 THR A N 1
ATOM 1422 C CA . THR A 1 174 ? 7.803 -18.890 -8.905 1.00 67.50 174 THR A CA 1
ATOM 1423 C C . THR A 1 174 ? 6.632 -18.820 -9.876 1.00 67.50 174 THR A C 1
ATOM 1425 O O . THR A 1 174 ? 6.301 -19.830 -10.486 1.00 67.50 174 THR A O 1
ATOM 1428 N N . HIS A 1 175 ? 6.035 -17.637 -10.038 1.00 66.75 175 HIS A N 1
ATOM 1429 C CA . HIS A 1 175 ? 4.904 -17.395 -10.925 1.00 66.75 175 HIS A CA 1
ATOM 1430 C C . HIS A 1 175 ? 5.210 -16.201 -11.827 1.00 66.75 175 HIS A C 1
ATOM 1432 O O . HIS A 1 175 ? 5.470 -15.095 -11.347 1.00 66.75 175 HIS A O 1
ATOM 1438 N N . PHE A 1 176 ? 5.209 -16.450 -13.131 1.00 71.25 176 PHE A N 1
ATOM 1439 C CA . PHE A 1 176 ? 5.459 -15.457 -14.163 1.00 71.25 176 PHE A CA 1
ATOM 1440 C C . PHE A 1 176 ? 4.304 -15.505 -15.155 1.00 71.25 176 PHE A C 1
ATOM 1442 O O . PHE A 1 176 ? 4.036 -16.563 -15.725 1.00 71.25 176 PHE A O 1
ATOM 1449 N N . GLU A 1 177 ? 3.618 -14.381 -15.319 1.00 69.44 177 GLU A N 1
ATOM 1450 C CA . GLU A 1 177 ? 2.443 -14.262 -16.179 1.00 69.44 177 GLU A CA 1
ATOM 1451 C C . GLU A 1 177 ? 2.655 -13.116 -17.171 1.00 69.44 177 GLU A C 1
ATOM 1453 O O . GLU A 1 177 ? 3.105 -12.026 -16.798 1.00 69.44 177 GLU A O 1
ATOM 1458 N N . ILE A 1 178 ? 2.378 -13.419 -18.439 1.00 67.19 178 ILE A N 1
ATOM 1459 C CA . ILE A 1 178 ? 2.343 -12.482 -19.558 1.00 67.19 178 ILE A CA 1
ATOM 1460 C C . ILE A 1 178 ? 0.941 -12.612 -20.150 1.00 67.19 178 ILE A C 1
ATOM 1462 O O . ILE A 1 178 ? 0.589 -13.705 -20.601 1.00 67.19 178 ILE A O 1
ATOM 1466 N N . ASP A 1 179 ? 0.176 -11.523 -20.124 1.00 59.78 179 ASP A N 1
ATOM 1467 C CA . ASP A 1 179 ? -1.106 -11.416 -20.844 1.00 59.78 179 ASP A CA 1
ATOM 1468 C C . ASP A 1 179 ? -0.927 -10.955 -22.296 1.00 59.78 179 ASP A C 1
ATOM 1470 O O . ASP A 1 179 ? 0.222 -10.628 -22.663 1.00 59.78 179 ASP A O 1
#

Foldseek 3Di:
DDDPPPPDDPVPDDPVVVLVVLCVVLLVVPPVQLVPDVVSVVSNVLSNQQAEEAQDLVSLVVVLCLAPPPPRPDHLVSLLVRHAHYEYHEEDPCVVSVLSSQLSNLNHQYYEYDYPPPVPDDPVPPPPDPDPSQPSHQHQEYEYEQVVPDPVDDDPPPDPDPPDDNDPNCVRHNYYDYD

pLDDT: mean 74.52, std 20.27, range [33.47, 96.75]